Protein AF-A0AAX6LGK2-F1 (afdb_monomer_lite)

Secondary structure (DSSP, 8-state):
--SS-HHHHHHHHHHH-EE-GGG------SSHHHHHHHHHHHHHTEE--GGGGHHHHHHHHHHHT-

Organism: Lactiplantibacillus pentosus (NCBI:txid1589)

Structure (mmCIF, N/CA/C/O backbone):
data_AF-A0AAX6LGK2-F1
#
_entry.id   AF-A0AAX6LGK2-F1
#
loop_
_atom_site.group_PDB
_atom_site.id
_atom_site.type_symbol
_atom_site.label_atom_id
_atom_site.label_alt_id
_atom_site.label_comp_id
_atom_site.label_asym_id
_at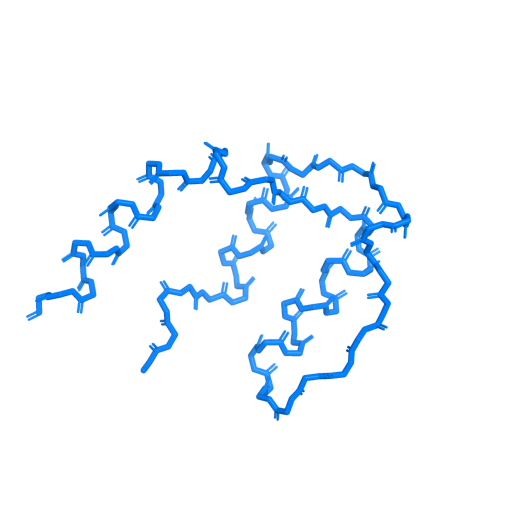om_site.label_entity_id
_atom_site.label_seq_id
_atom_site.pdbx_PDB_ins_code
_atom_site.Cartn_x
_atom_site.Cartn_y
_atom_site.Cartn_z
_atom_site.occupancy
_atom_site.B_iso_or_equiv
_atom_site.auth_seq_id
_atom_site.auth_comp_id
_atom_site.auth_asym_id
_atom_site.auth_atom_id
_atom_site.pdbx_PDB_model_num
ATOM 1 N N . MET A 1 1 ? -2.689 -4.977 16.671 1.00 67.38 1 MET A N 1
ATOM 2 C CA . MET A 1 1 ? -3.537 -5.023 15.458 1.00 67.38 1 MET A CA 1
ATOM 3 C C . MET A 1 1 ? -3.018 -3.990 14.482 1.00 67.38 1 MET A C 1
ATOM 5 O O . MET A 1 1 ? -2.597 -2.935 14.942 1.00 67.38 1 MET A O 1
ATOM 9 N N . ALA A 1 2 ? -2.994 -4.307 13.187 1.00 83.88 2 ALA A N 1
ATOM 10 C CA . ALA A 1 2 ? -2.643 -3.335 12.157 1.00 83.88 2 ALA A CA 1
ATOM 11 C C . ALA A 1 2 ? -3.756 -2.280 12.039 1.00 83.88 2 ALA A C 1
ATOM 13 O O . ALA A 1 2 ? -4.931 -2.614 12.172 1.00 83.88 2 ALA A O 1
ATOM 14 N N . ILE A 1 3 ? -3.375 -1.018 11.836 1.00 90.88 3 ILE A N 1
ATOM 15 C CA . ILE A 1 3 ? -4.306 0.114 11.689 1.00 90.88 3 ILE A CA 1
ATOM 16 C C . ILE A 1 3 ? -4.931 0.189 10.287 1.00 90.88 3 ILE A C 1
ATOM 18 O O . ILE A 1 3 ? -5.954 0.837 10.087 1.00 90.88 3 ILE A O 1
ATOM 22 N N . GLN A 1 4 ? -4.308 -0.495 9.328 1.00 92.38 4 GLN A N 1
ATOM 23 C CA . GLN A 1 4 ? -4.759 -0.637 7.952 1.00 92.38 4 GLN A CA 1
ATOM 24 C C . GLN A 1 4 ? -4.926 -2.116 7.602 1.00 92.38 4 GLN A C 1
ATOM 26 O O . GLN A 1 4 ? -4.448 -3.001 8.317 1.00 92.38 4 GLN A O 1
ATOM 31 N N . THR A 1 5 ? -5.584 -2.365 6.479 1.00 93.88 5 THR A N 1
ATOM 32 C CA . THR A 1 5 ? -5.804 -3.692 5.911 1.00 93.88 5 THR A CA 1
ATOM 33 C C . THR A 1 5 ? -5.308 -3.742 4.465 1.00 93.88 5 THR A C 1
ATOM 35 O O . THR A 1 5 ? -5.323 -2.710 3.784 1.00 93.88 5 THR A O 1
ATOM 38 N N . PRO A 1 6 ? -4.995 -4.938 3.932 1.00 95.19 6 PRO A N 1
ATOM 39 C CA . PRO A 1 6 ? -4.618 -5.088 2.528 1.00 95.19 6 PRO A CA 1
ATOM 40 C C . PRO A 1 6 ? -5.658 -4.527 1.551 1.00 95.19 6 PRO A C 1
ATOM 42 O O . PRO A 1 6 ? -5.306 -3.932 0.536 1.00 95.19 6 PRO A O 1
ATOM 45 N N . GLN A 1 7 ? -6.948 -4.640 1.883 1.00 95.50 7 GLN A N 1
ATOM 46 C CA . GLN A 1 7 ? -8.026 -4.085 1.065 1.00 95.50 7 GLN A CA 1
ATOM 47 C C . GLN A 1 7 ? -7.961 -2.553 0.973 1.00 95.50 7 GLN A C 1
ATOM 49 O O . GLN A 1 7 ? -8.133 -2.004 -0.114 1.00 95.50 7 GLN 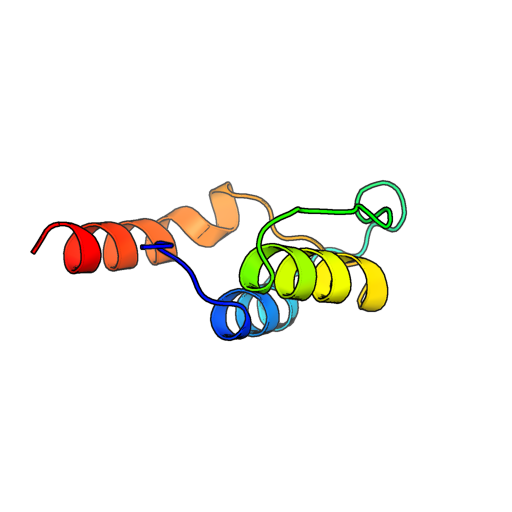A O 1
ATOM 54 N N . GLN A 1 8 ? -7.675 -1.863 2.082 1.00 96.19 8 GLN A N 1
ATOM 55 C CA . GLN A 1 8 ? -7.505 -0.406 2.074 1.00 96.19 8 GLN A CA 1
ATOM 56 C C . GLN A 1 8 ? -6.294 0.008 1.238 1.00 96.19 8 GLN A C 1
ATOM 58 O O . GLN A 1 8 ? -6.375 0.975 0.489 1.00 96.19 8 GLN A O 1
ATOM 63 N N . VAL A 1 9 ? -5.196 -0.751 1.304 1.00 96.06 9 VAL A N 1
ATOM 64 C CA . VAL A 1 9 ? -4.006 -0.487 0.482 1.00 96.06 9 VAL A CA 1
ATOM 65 C C . VAL A 1 9 ? -4.326 -0.617 -1.010 1.00 96.06 9 VAL A C 1
ATOM 67 O O . VAL A 1 9 ? -3.963 0.267 -1.783 1.00 96.06 9 VAL A O 1
ATOM 70 N N . VAL A 1 10 ? -5.064 -1.654 -1.422 1.00 96.56 10 VAL A N 1
ATOM 71 C CA . VAL A 1 10 ? -5.535 -1.809 -2.814 1.00 96.56 10 VAL A CA 1
ATOM 72 C C . VAL A 1 10 ? -6.392 -0.615 -3.252 1.00 96.56 10 VAL A C 1
ATOM 74 O O . VAL A 1 10 ? -6.204 -0.080 -4.348 1.00 96.56 10 VAL A O 1
ATOM 77 N N . GLU A 1 11 ? -7.325 -0.178 -2.406 1.00 96.94 11 GLU A N 1
ATOM 78 C CA . GLU A 1 11 ? -8.198 0.964 -2.691 1.00 96.94 11 GLU A CA 1
ATOM 79 C C . GLU A 1 11 ? -7.396 2.264 -2.840 1.00 96.94 11 GLU A C 1
ATOM 81 O O . GLU A 1 11 ? -7.544 2.976 -3.834 1.00 96.94 11 GLU A O 1
ATOM 86 N N . TRP A 1 12 ? -6.478 2.545 -1.915 1.00 97.44 12 TRP A N 1
ATOM 87 C CA . TRP A 1 12 ? -5.626 3.732 -1.971 1.00 97.44 12 TRP A CA 1
ATOM 88 C C . TRP A 1 12 ? -4.709 3.738 -3.190 1.00 97.44 12 TRP A C 1
ATOM 90 O O . TRP A 1 12 ? -4.563 4.776 -3.832 1.00 97.44 12 TRP A O 1
ATOM 100 N N . LEU A 1 13 ? -4.131 2.592 -3.556 1.00 97.31 13 LEU A N 1
ATOM 101 C CA . LEU A 1 13 ? -3.340 2.460 -4.780 1.00 97.31 13 LEU A CA 1
ATOM 102 C C . LEU A 1 13 ? -4.182 2.725 -6.032 1.00 97.31 13 LEU A C 1
ATOM 104 O O . LEU A 1 13 ? -3.694 3.340 -6.974 1.00 97.31 13 LEU A O 1
ATOM 108 N N . SER A 1 14 ? -5.450 2.317 -6.029 1.00 95.75 14 SER A N 1
ATOM 109 C CA . SER A 1 14 ? -6.362 2.537 -7.156 1.00 95.75 14 SER A CA 1
ATOM 110 C C . SER A 1 14 ? -6.795 4.001 -7.286 1.00 95.75 14 SER A C 1
ATOM 112 O O . SER A 1 14 ? -6.925 4.509 -8.398 1.00 95.75 14 SER A O 1
ATOM 114 N N . LEU A 1 15 ? -7.023 4.687 -6.162 1.00 96.00 15 LEU A N 1
ATOM 115 C CA . LEU A 1 15 ? -7.521 6.068 -6.134 1.00 96.00 15 LEU A CA 1
ATOM 116 C C . LEU A 1 15 ? -6.408 7.119 -6.232 1.00 96.00 15 LEU A C 1
ATOM 118 O O . LEU A 1 15 ? -6.603 8.174 -6.835 1.00 96.00 15 LEU A O 1
ATOM 122 N N . TYR A 1 16 ? -5.257 6.849 -5.617 1.00 97.25 16 TYR A N 1
ATOM 123 C CA . TYR A 1 16 ? -4.202 7.837 -5.369 1.00 97.25 16 TYR A CA 1
ATOM 124 C C . TYR A 1 16 ? -2.817 7.392 -5.847 1.00 97.25 16 TYR A C 1
ATOM 126 O O . TYR A 1 16 ? -1.848 8.144 -5.681 1.00 97.25 16 TYR A O 1
ATOM 134 N N . GLY A 1 17 ? -2.714 6.179 -6.397 1.00 96.62 17 GLY A N 1
ATOM 135 C CA . GLY A 1 17 ? -1.455 5.545 -6.758 1.00 96.62 17 GLY A CA 1
ATOM 136 C C . GLY A 1 17 ? -0.657 6.328 -7.791 1.00 96.62 17 GLY A C 1
ATOM 137 O O . GLY A 1 17 ? -1.178 6.828 -8.788 1.00 96.62 17 GLY A O 1
ATOM 138 N N . LYS A 1 18 ? 0.649 6.398 -7.554 1.00 97.38 18 LYS A N 1
ATOM 139 C CA . LYS A 1 18 ? 1.648 6.911 -8.486 1.00 97.38 18 LYS A CA 1
ATOM 140 C C . LYS A 1 18 ? 2.491 5.743 -8.974 1.00 97.38 18 LYS A C 1
ATOM 142 O O . LYS A 1 18 ? 3.091 5.040 -8.162 1.00 97.38 18 LYS A O 1
ATOM 147 N N . ILE A 1 19 ? 2.561 5.565 -10.290 1.00 97.00 19 ILE A N 1
ATOM 148 C CA . ILE A 1 19 ? 3.396 4.531 -10.911 1.00 97.00 19 ILE A CA 1
ATOM 149 C C . ILE A 1 19 ? 4.870 4.898 -10.704 1.00 97.00 19 ILE A C 1
ATOM 151 O O . ILE A 1 19 ? 5.313 5.978 -11.101 1.00 97.00 19 ILE A O 1
ATOM 155 N N . SER A 1 20 ? 5.639 4.008 -10.080 1.00 96.88 20 SER A N 1
ATOM 156 C CA . SER A 1 20 ? 7.089 4.142 -9.925 1.00 96.88 20 SER A CA 1
ATOM 157 C C . SER A 1 20 ? 7.739 2.782 -9.641 1.00 96.88 20 SER A C 1
ATOM 159 O O . SER A 1 20 ? 7.931 2.429 -8.477 1.00 96.88 20 SER A O 1
ATOM 161 N N . PRO A 1 21 ? 8.169 2.049 -10.685 1.00 93.56 21 PRO A N 1
ATOM 162 C CA . PRO A 1 21 ? 8.843 0.753 -10.536 1.00 93.56 21 PRO A CA 1
ATOM 163 C C . PRO A 1 21 ? 10.102 0.810 -9.653 1.00 93.56 21 PRO A C 1
ATOM 165 O O . PRO A 1 21 ? 10.431 -0.136 -8.945 1.00 93.56 21 PRO A O 1
ATOM 168 N N . SER A 1 22 ? 10.801 1.953 -9.637 1.00 96.00 22 SER A N 1
ATOM 169 C CA . SER A 1 22 ? 11.988 2.186 -8.799 1.00 96.00 22 SER A CA 1
ATOM 170 C C . SER A 1 22 ? 11.691 2.316 -7.300 1.00 96.00 22 SER A C 1
ATOM 172 O O . SER A 1 22 ? 12.614 2.373 -6.494 1.00 96.00 22 SER A O 1
ATOM 174 N N . ARG A 1 23 ? 10.418 2.452 -6.914 1.00 94.38 23 ARG A N 1
ATOM 175 C CA . ARG A 1 23 ? 9.972 2.572 -5.516 1.00 94.38 23 ARG A CA 1
ATOM 176 C C . ARG A 1 23 ? 9.139 1.377 -5.057 1.00 94.38 23 ARG A C 1
ATOM 178 O O . ARG A 1 23 ? 8.734 1.342 -3.900 1.00 94.38 23 ARG A O 1
ATOM 185 N N . THR A 1 24 ? 8.896 0.410 -5.936 1.00 96.75 24 THR A N 1
ATOM 186 C CA . THR A 1 24 ? 7.968 -0.709 -5.720 1.00 96.75 24 THR A CA 1
ATOM 187 C C . THR A 1 24 ? 8.660 -2.050 -5.938 1.00 96.75 24 THR A C 1
ATOM 189 O O . THR A 1 24 ? 8.128 -2.972 -6.548 1.00 96.75 24 THR A O 1
ATOM 192 N N . HIS A 1 25 ? 9.887 -2.174 -5.433 1.00 96.62 25 HIS A N 1
ATOM 193 C CA . HIS A 1 25 ? 10.634 -3.425 -5.491 1.00 96.62 25 HIS A CA 1
ATOM 194 C C . HIS A 1 25 ? 9.978 -4.517 -4.641 1.00 96.62 25 HIS A C 1
ATOM 196 O O . HIS A 1 25 ? 9.435 -4.245 -3.570 1.00 96.62 25 HIS A O 1
ATOM 202 N N . ALA A 1 26 ? 10.083 -5.764 -5.102 1.00 96.69 26 ALA A N 1
ATOM 203 C CA . ALA A 1 26 ? 9.657 -6.917 -4.326 1.00 96.69 26 ALA A CA 1
ATOM 204 C C . ALA A 1 26 ? 10.453 -6.996 -3.016 1.00 96.69 26 ALA A C 1
ATOM 206 O O . ALA A 1 26 ? 11.687 -6.991 -3.021 1.00 96.69 26 ALA A O 1
ATOM 207 N N . VAL A 1 27 ? 9.737 -7.096 -1.900 1.00 96.25 27 VAL A N 1
ATOM 208 C CA . VAL A 1 27 ? 10.311 -7.252 -0.561 1.00 96.25 27 VAL A CA 1
ATOM 209 C C . VAL A 1 27 ? 9.637 -8.407 0.162 1.00 96.25 27 VAL A C 1
ATOM 211 O O . VAL A 1 27 ? 8.479 -8.735 -0.099 1.00 96.25 27 VAL A O 1
ATOM 214 N N . THR A 1 28 ? 10.379 -9.038 1.068 1.00 96.56 28 THR A N 1
ATOM 215 C CA . THR A 1 28 ? 9.857 -10.091 1.942 1.00 96.56 28 THR A CA 1
ATOM 216 C C . THR A 1 28 ? 9.605 -9.517 3.330 1.00 96.56 28 THR A C 1
ATOM 218 O O . THR A 1 28 ? 10.508 -8.935 3.929 1.00 96.56 28 THR A O 1
ATOM 221 N N . LEU A 1 29 ? 8.386 -9.683 3.833 1.00 94.56 29 LEU A N 1
ATOM 222 C CA . LEU A 1 29 ? 7.931 -9.255 5.150 1.00 94.56 29 LEU A CA 1
ATOM 223 C C . LEU A 1 29 ? 7.409 -10.477 5.915 1.00 94.56 29 LEU A C 1
ATOM 225 O O . LEU A 1 29 ? 6.717 -11.322 5.356 1.00 94.56 29 LEU A O 1
ATOM 229 N N . GLU A 1 30 ? 7.741 -10.578 7.203 1.00 92.25 30 GLU A N 1
ATOM 230 C CA . GLU A 1 30 ? 7.429 -11.771 8.011 1.00 92.25 30 GLU A CA 1
ATOM 231 C C . GLU A 1 30 ? 5.925 -11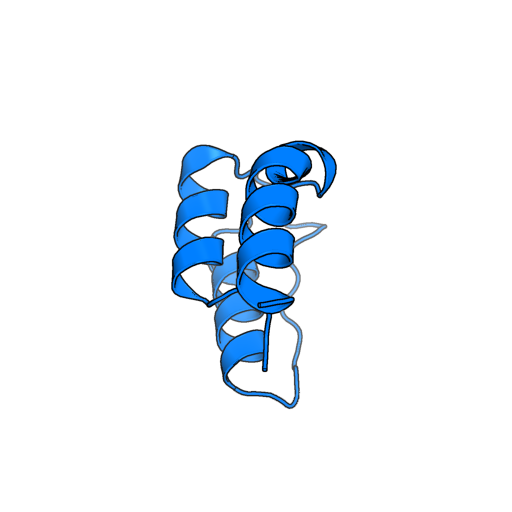.963 8.264 1.00 92.25 30 GLU A C 1
ATOM 233 O O . GLU A 1 30 ? 5.447 -13.086 8.417 1.00 92.25 30 GLU A O 1
ATOM 238 N N . LEU A 1 31 ? 5.166 -10.866 8.322 1.00 90.50 31 LEU A N 1
ATOM 239 C CA . LEU A 1 31 ? 3.738 -10.890 8.620 1.00 90.50 31 LEU A CA 1
ATOM 240 C C . LEU A 1 31 ? 2.926 -10.973 7.329 1.00 90.50 31 LEU A C 1
ATOM 242 O O . LEU A 1 31 ? 2.971 -10.056 6.510 1.00 90.50 31 LEU A O 1
ATOM 246 N N . ALA A 1 32 ? 2.127 -12.038 7.197 1.00 89.38 32 ALA A N 1
ATOM 247 C CA . ALA A 1 32 ? 1.346 -12.321 5.991 1.00 89.38 32 ALA A CA 1
ATOM 248 C C . ALA A 1 32 ? 0.513 -11.124 5.472 1.00 89.38 32 ALA A C 1
ATOM 250 O O . ALA A 1 32 ? 0.634 -10.822 4.289 1.00 89.38 32 ALA A O 1
ATOM 251 N N . PRO A 1 33 ? -0.222 -10.353 6.309 1.00 91.62 33 PRO A N 1
ATOM 252 C CA . PRO A 1 33 ? -0.966 -9.191 5.812 1.00 91.62 33 PRO A CA 1
ATOM 253 C C . PRO A 1 33 ? -0.069 -8.116 5.184 1.00 91.62 33 PRO A C 1
ATOM 255 O O . PRO A 1 33 ? -0.427 -7.519 4.175 1.00 91.62 33 PRO A O 1
ATOM 258 N N . PHE A 1 34 ? 1.122 -7.890 5.743 1.00 94.00 34 PHE A N 1
ATOM 259 C CA . PHE A 1 34 ? 2.063 -6.912 5.197 1.00 94.00 34 PHE A CA 1
ATOM 260 C C . PHE A 1 34 ? 2.731 -7.427 3.925 1.00 94.00 34 PHE A C 1
ATOM 262 O O . PHE A 1 34 ? 3.002 -6.645 3.017 1.00 94.00 34 PHE A O 1
ATOM 269 N N . GLN A 1 35 ? 2.959 -8.739 3.825 1.00 96.12 35 GLN A N 1
ATOM 270 C CA . GLN A 1 35 ? 3.433 -9.345 2.587 1.00 96.12 35 GLN A CA 1
ATOM 271 C C . GLN A 1 35 ? 2.415 -9.168 1.453 1.00 96.12 35 GLN A C 1
ATOM 273 O O . GLN A 1 35 ? 2.813 -8.852 0.333 1.00 96.12 35 GLN A O 1
ATOM 278 N N . ASP A 1 36 ? 1.120 -9.316 1.731 1.00 95.75 36 ASP A N 1
ATOM 279 C CA . ASP A 1 36 ? 0.059 -9.110 0.738 1.00 95.75 36 ASP A CA 1
ATOM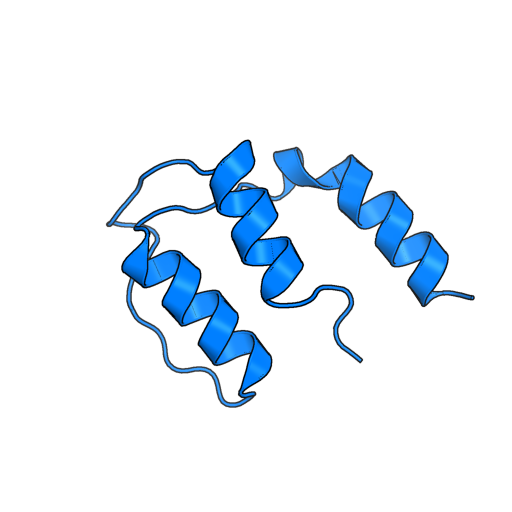 280 C C . ASP A 1 36 ? -0.005 -7.648 0.263 1.00 95.75 36 ASP A C 1
ATOM 282 O O . ASP A 1 36 ? -0.122 -7.376 -0.937 1.00 95.75 36 ASP A O 1
ATOM 286 N N . GLU A 1 37 ? 0.148 -6.696 1.186 1.00 95.94 37 GLU A N 1
ATOM 287 C CA . GLU A 1 37 ? 0.261 -5.266 0.873 1.00 95.94 37 GLU A CA 1
ATOM 288 C C . GLU A 1 37 ? 1.487 -4.974 -0.004 1.00 95.94 37 GLU A C 1
ATOM 290 O O . GLU A 1 37 ? 1.364 -4.347 -1.059 1.00 95.94 37 GLU A O 1
ATOM 295 N N . ALA A 1 38 ? 2.663 -5.483 0.379 1.00 96.62 38 ALA A N 1
ATOM 296 C CA . ALA A 1 38 ? 3.901 -5.310 -0.377 1.00 96.62 38 ALA A CA 1
ATOM 297 C C . ALA A 1 38 ? 3.824 -5.937 -1.779 1.00 96.62 38 ALA A C 1
ATOM 299 O O . ALA A 1 38 ? 4.277 -5.335 -2.754 1.00 96.62 38 ALA A O 1
ATOM 300 N N . ASN A 1 39 ? 3.204 -7.112 -1.900 1.00 97.19 39 ASN A N 1
ATOM 301 C CA . ASN A 1 39 ? 2.967 -7.762 -3.186 1.00 97.19 39 ASN A CA 1
ATOM 302 C C . ASN A 1 39 ? 2.052 -6.918 -4.073 1.00 97.19 39 ASN A C 1
ATOM 304 O O . ASN A 1 39 ? 2.326 -6.773 -5.259 1.00 97.19 39 ASN A O 1
ATOM 308 N N . THR A 1 40 ? 0.998 -6.329 -3.508 1.00 96.69 40 THR A N 1
ATOM 309 C CA . THR A 1 40 ? 0.082 -5.451 -4.248 1.00 96.69 40 THR A CA 1
ATOM 310 C C . THR A 1 40 ? 0.816 -4.225 -4.796 1.00 96.69 40 THR A C 1
ATOM 312 O O . THR A 1 40 ? 0.691 -3.914 -5.979 1.00 96.69 40 THR A O 1
ATOM 315 N N . ILE A 1 41 ? 1.624 -3.565 -3.960 1.00 97.31 41 ILE A N 1
ATOM 316 C CA . ILE A 1 41 ? 2.464 -2.418 -4.345 1.00 97.31 41 ILE A CA 1
ATOM 317 C C . ILE A 1 41 ? 3.411 -2.801 -5.490 1.00 97.31 41 ILE A C 1
ATOM 319 O O . ILE A 1 41 ? 3.526 -2.067 -6.471 1.00 97.31 41 ILE A O 1
ATOM 323 N N . HIS A 1 42 ? 4.060 -3.963 -5.384 1.00 97.75 42 HIS A N 1
ATOM 324 C CA . HIS A 1 42 ? 4.986 -4.455 -6.400 1.00 97.75 42 HIS A CA 1
ATOM 325 C C . HIS A 1 42 ? 4.285 -4.803 -7.720 1.00 97.75 42 HIS A C 1
ATOM 327 O O . HIS A 1 42 ? 4.709 -4.343 -8.774 1.00 97.75 42 HIS A O 1
ATOM 333 N N . VAL A 1 43 ? 3.195 -5.574 -7.673 1.00 96.56 43 VAL A N 1
ATOM 334 C CA . VAL A 1 43 ? 2.461 -6.036 -8.865 1.00 96.56 43 VAL A CA 1
ATOM 335 C C . VAL A 1 43 ? 1.838 -4.875 -9.635 1.00 96.56 43 VAL A C 1
ATOM 337 O O . VAL A 1 43 ? 1.824 -4.896 -10.863 1.00 96.56 43 VAL A O 1
ATOM 340 N N . LEU A 1 44 ? 1.318 -3.869 -8.930 1.00 96.06 44 LEU A N 1
ATOM 341 C CA . LEU A 1 44 ? 0.745 -2.678 -9.561 1.00 96.06 44 LEU A CA 1
ATOM 342 C C . LEU A 1 44 ? 1.806 -1.648 -9.965 1.00 96.06 44 LEU A C 1
ATOM 344 O O . LEU A 1 44 ? 1.471 -0.673 -10.631 1.00 96.06 44 LEU A O 1
ATOM 348 N N . GLU A 1 45 ? 3.053 -1.826 -9.520 1.00 97.38 45 GLU A N 1
ATOM 349 C CA . GLU A 1 45 ? 4.146 -0.853 -9.622 1.00 97.38 45 GLU A CA 1
ATOM 350 C C . GLU A 1 45 ? 3.767 0.553 -9.117 1.00 97.38 45 GLU A C 1
ATOM 352 O O . GLU A 1 45 ? 4.385 1.556 -9.485 1.00 97.38 45 GLU A O 1
ATOM 357 N N . CYS A 1 46 ? 2.768 0.626 -8.238 1.00 97.50 46 CYS A N 1
ATOM 358 C CA . CYS A 1 46 ? 2.180 1.852 -7.719 1.00 97.50 46 CYS A CA 1
ATOM 359 C C . CYS A 1 46 ? 2.471 2.010 -6.232 1.00 97.50 46 CYS A C 1
ATOM 361 O O . CYS A 1 46 ? 2.505 1.039 -5.482 1.00 97.50 46 CYS A O 1
ATOM 363 N N . PHE A 1 47 ? 2.599 3.254 -5.788 1.00 96.81 47 PHE A N 1
ATOM 364 C CA . PHE A 1 47 ? 2.681 3.595 -4.371 1.00 96.81 47 PHE A CA 1
ATOM 365 C C . PHE A 1 47 ? 1.848 4.852 -4.077 1.00 96.81 47 PHE A C 1
ATOM 367 O O . PHE A 1 47 ? 1.493 5.601 -4.989 1.00 96.81 47 PHE A O 1
ATOM 374 N N . VAL A 1 48 ? 1.551 5.100 -2.802 1.00 96.62 48 VAL A N 1
ATOM 375 C CA . VAL A 1 48 ? 0.867 6.316 -2.335 1.00 96.62 48 VAL A CA 1
ATOM 376 C C . VAL A 1 48 ? 1.772 7.029 -1.333 1.00 96.62 48 VAL A C 1
ATOM 378 O O . VAL A 1 48 ? 2.384 6.372 -0.493 1.00 96.62 48 VAL A O 1
ATOM 381 N N . GLU A 1 49 ? 1.889 8.355 -1.425 1.00 95.62 49 GLU A N 1
ATOM 382 C CA . GLU A 1 49 ? 2.611 9.129 -0.406 1.00 95.62 49 GLU A CA 1
ATOM 383 C C . GLU A 1 49 ? 1.761 9.272 0.858 1.00 95.62 49 GLU A C 1
ATOM 385 O O . GLU A 1 49 ? 0.537 9.410 0.789 1.00 95.62 49 GLU A O 1
ATOM 390 N N . GLN A 1 50 ? 2.411 9.315 2.018 1.00 91.62 50 GLN A N 1
ATOM 391 C CA . GLN A 1 50 ? 1.724 9.440 3.301 1.00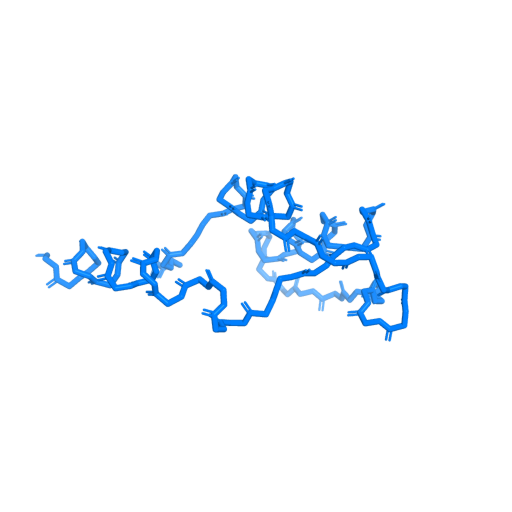 91.62 50 GLN A CA 1
ATOM 392 C C . GLN A 1 50 ? 0.853 10.706 3.376 1.00 91.62 50 GLN A C 1
ATOM 394 O O . GLN A 1 50 ? -0.254 10.660 3.910 1.00 91.62 50 GLN A O 1
ATOM 399 N N . GLU A 1 51 ? 1.302 11.819 2.794 1.00 95.88 51 GLU A N 1
ATOM 400 C CA . GLU A 1 51 ? 0.578 13.094 2.767 1.00 95.88 51 GLU A CA 1
ATOM 401 C C . GLU A 1 51 ? -0.777 12.988 2.060 1.00 95.88 51 GLU A C 1
ATOM 403 O O . GLU A 1 51 ? -1.704 13.726 2.388 1.00 95.88 51 GLU A O 1
ATOM 408 N N . GLN A 1 52 ? -0.920 12.051 1.118 1.00 96.75 52 GLN A N 1
ATOM 409 C CA . GLN A 1 52 ? -2.183 11.803 0.418 1.00 96.75 52 GLN A CA 1
ATOM 410 C C . GLN A 1 52 ? -3.205 11.085 1.311 1.00 96.75 52 GLN A C 1
ATOM 412 O O . GLN A 1 52 ? -4.397 11.145 1.026 1.00 96.75 52 GLN A O 1
ATOM 417 N N . LEU A 1 53 ? -2.751 10.425 2.382 1.00 96.50 53 LEU A N 1
ATOM 418 C CA . LEU A 1 53 ? -3.568 9.575 3.249 1.00 96.50 53 LEU A CA 1
ATOM 419 C C . LEU A 1 53 ? -3.811 10.166 4.641 1.00 96.50 53 LEU A C 1
ATOM 421 O O . LEU A 1 53 ? -4.445 9.506 5.461 1.00 96.50 53 LEU A O 1
ATOM 425 N N . ILE A 1 54 ? -3.349 11.390 4.927 1.00 95.88 54 ILE A N 1
ATOM 426 C CA . ILE A 1 54 ? -3.475 12.009 6.260 1.00 95.88 54 ILE A CA 1
ATOM 427 C C . ILE A 1 54 ? -4.919 11.937 6.773 1.00 95.88 54 ILE A C 1
ATOM 429 O O . ILE A 1 54 ? -5.149 11.394 7.849 1.00 95.88 54 ILE A O 1
ATOM 433 N N . GLY A 1 55 ? -5.897 12.385 5.978 1.00 95.44 55 GLY A N 1
ATOM 434 C CA . GLY A 1 55 ? -7.305 12.372 6.390 1.00 95.44 55 GLY A CA 1
ATOM 435 C C . GLY A 1 55 ? -7.868 10.962 6.618 1.00 95.44 55 GLY A C 1
ATOM 436 O O . GLY A 1 55 ? -8.666 10.755 7.531 1.00 95.44 55 GLY A O 1
ATOM 437 N N . ASN A 1 56 ? -7.423 9.969 5.839 1.00 95.81 56 ASN A N 1
ATOM 438 C CA . ASN A 1 56 ? -7.804 8.571 6.051 1.00 95.81 56 ASN A CA 1
ATOM 439 C C . ASN A 1 56 ? -7.224 8.039 7.367 1.00 95.81 56 ASN A C 1
ATOM 441 O O . ASN A 1 56 ? -7.943 7.414 8.147 1.00 95.81 56 ASN A O 1
ATOM 445 N N . TYR A 1 57 ? -5.944 8.303 7.640 1.00 95.25 57 TYR A N 1
ATOM 446 C CA . TYR A 1 57 ? -5.309 7.859 8.877 1.00 95.25 57 TYR A CA 1
ATOM 447 C C . TYR A 1 57 ? -5.853 8.575 10.108 1.00 95.25 57 TYR A C 1
ATOM 449 O O . TYR A 1 57 ? -5.994 7.921 11.131 1.00 95.25 57 TYR A O 1
ATOM 457 N N . GLU A 1 58 ? -6.220 9.856 10.041 1.00 95.88 58 GLU A N 1
ATOM 458 C CA . GLU A 1 58 ? -6.864 10.550 11.167 1.00 95.88 58 GLU A CA 1
ATOM 459 C C . GLU A 1 58 ? -8.142 9.825 11.620 1.00 95.88 58 GLU A C 1
ATOM 461 O O . GLU A 1 58 ? -8.343 9.596 12.815 1.00 95.88 58 GLU A O 1
ATOM 466 N N . GLN A 1 59 ? -8.967 9.378 10.669 1.00 94.44 59 GLN A N 1
ATOM 467 C CA . GLN A 1 59 ? -10.167 8.589 10.958 1.00 94.44 59 GLN A CA 1
ATOM 468 C C . GLN A 1 59 ? -9.828 7.193 11.497 1.00 94.44 59 GLN A C 1
ATOM 470 O O . GLN A 1 59 ? -10.424 6.748 12.479 1.00 94.44 59 GLN A O 1
ATOM 475 N N . LEU A 1 60 ? -8.862 6.499 10.884 1.00 94.69 60 LEU A N 1
ATOM 476 C CA . LEU A 1 60 ? -8.455 5.159 11.321 1.00 94.69 60 LEU A CA 1
ATOM 477 C C . LEU A 1 60 ? -7.838 5.166 12.719 1.00 94.69 60 LEU A C 1
ATOM 479 O O . LEU A 1 60 ? -8.161 4.300 13.525 1.00 94.69 60 LEU A O 1
ATOM 483 N N . ILE A 1 61 ? -7.001 6.158 13.027 1.00 94.44 61 ILE A N 1
ATOM 484 C CA . ILE A 1 61 ? -6.422 6.369 14.357 1.00 94.44 61 ILE A CA 1
ATOM 485 C C . ILE A 1 61 ? -7.534 6.621 15.371 1.00 94.44 61 ILE A C 1
ATOM 487 O O . ILE A 1 61 ? -7.524 6.007 16.436 1.00 94.44 61 ILE A O 1
ATOM 491 N N . GLY A 1 62 ? -8.513 7.468 15.037 1.00 94.69 62 GLY A N 1
ATOM 492 C CA . GLY A 1 62 ? -9.669 7.718 15.896 1.00 94.69 62 GLY A CA 1
ATOM 493 C C . GLY A 1 62 ? -10.423 6.437 16.255 1.00 94.69 62 GLY A C 1
ATOM 494 O O . GLY A 1 62 ? -10.700 6.206 17.426 1.00 94.69 62 GLY A O 1
ATOM 495 N N . ASN A 1 63 ? -10.684 5.576 15.269 1.00 90.56 63 ASN A N 1
ATOM 496 C CA . ASN A 1 63 ? -11.353 4.291 15.488 1.00 90.56 63 ASN A CA 1
ATOM 497 C C . ASN A 1 63 ? -10.477 3.277 16.241 1.00 90.56 63 ASN A C 1
ATOM 499 O O . ASN A 1 63 ? -10.998 2.434 16.958 1.00 90.56 63 ASN A O 1
ATOM 503 N N . TRP A 1 64 ? -9.156 3.330 16.060 1.00 92.81 64 TRP A N 1
ATOM 504 C CA . TRP A 1 64 ? -8.210 2.400 16.682 1.00 92.81 64 TRP A CA 1
ATOM 505 C C . TRP A 1 64 ? -7.958 2.690 18.168 1.00 92.81 64 TRP A C 1
ATOM 507 O O . TRP A 1 64 ? -7.611 1.781 18.917 1.00 92.81 64 TRP A O 1
ATOM 517 N N . LEU A 1 65 ? -8.106 3.950 18.587 1.00 91.12 65 LEU A N 1
ATOM 518 C CA . LEU A 1 65 ? -7.906 4.392 19.972 1.00 91.12 65 LEU A CA 1
ATOM 519 C C . LEU A 1 65 ? -9.147 4.238 20.868 1.00 91.12 65 LEU A C 1
ATOM 521 O O . LEU A 1 65 ? -9.050 4.524 22.064 1.00 91.12 65 LEU A O 1
ATOM 525 N N . GLN A 1 66 ? -10.292 3.843 20.305 1.00 82.06 66 GLN A N 1
ATOM 526 C CA . GLN A 1 66 ? -11.521 3.541 21.049 1.00 82.06 66 GLN A CA 1
ATOM 527 C C . GLN A 1 66 ? -11.494 2.122 21.619 1.00 82.06 66 GLN A C 1
ATOM 529 O O . GLN A 1 66 ? -11.974 1.965 22.765 1.00 82.06 66 GLN A O 1
#

Radius of gyration: 12.23 Å; chains: 1; bounding box: 24×25×32 Å

Sequence (66 aa):
MAIQTPQQVVEWLSLYGKISPSRTHAVTLELAPFQDEANTIHVLECFVEQEQLIGNYEQLIGNWLQ

Foldseek 3Di:
DDLDFLVVLLVCCVPAWDQALPVLDQDDDPDPRVNSSSVSCNVSSTDHDVVVCVVVSVVSVVVVVD

pLDDT: mean 94.54, std 4.44, range [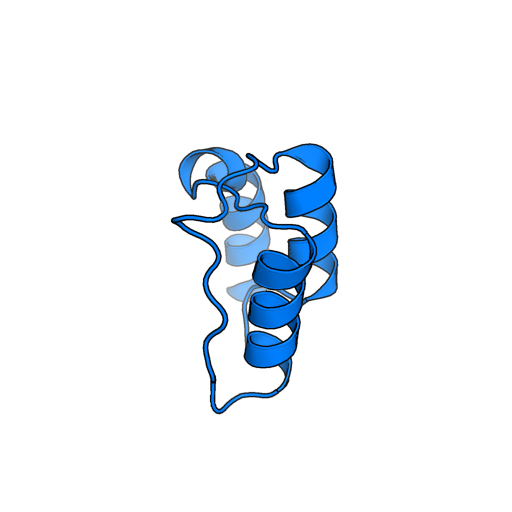67.38, 97.75]